Protein AF-A0A5E4L2K0-F1 (afdb_monomer_lite)

pLDDT: mean 76.7, std 15.75, range [45.72, 93.69]

Radius of gyration: 22.06 Å; chains: 1; bounding box: 38×17×80 Å

Foldseek 3Di:
DDDDDPPVDDDDPPDQDWDWDAAPQPRDTDTDGPVPDDPHDHPDVVSVVVVVPDPPPDDPD

Secondary structure (DSSP, 8-state):
-----------PPP---EEEEE-TTT--EEEEEGGG--SS--SSHHHHHHHHHS-TT----

Structure (mmCIF, N/CA/C/O backbone):
data_AF-A0A5E4L2K0-F1
#
_entry.id   AF-A0A5E4L2K0-F1
#
loop_
_atom_site.group_PDB
_atom_site.id
_atom_site.type_symbol
_atom_site.label_atom_id
_atom_site.label_alt_id
_atom_site.label_comp_id
_atom_site.label_asym_id
_atom_site.label_entity_id
_atom_site.label_seq_id
_atom_site.pdbx_PDB_ins_code
_atom_site.Cartn_x
_atom_site.Cartn_y
_atom_site.Cartn_z
_atom_site.occupancy
_atom_site.B_iso_or_equiv
_atom_site.auth_seq_id
_atom_site.auth_comp_id
_atom_site.auth_asym_id
_atom_site.auth_atom_id
_atom_site.pdbx_PDB_model_num
ATOM 1 N N . MET A 1 1 ? 25.839 7.365 -53.545 1.00 45.72 1 MET A N 1
ATOM 2 C CA . MET A 1 1 ? 25.711 6.153 -52.707 1.00 45.72 1 MET A CA 1
ATOM 3 C C . MET A 1 1 ? 25.161 6.587 -51.350 1.00 45.72 1 MET A C 1
ATOM 5 O O . MET A 1 1 ? 25.622 7.602 -50.846 1.00 45.72 1 MET A O 1
ATOM 9 N N . ALA A 1 2 ? 24.113 5.910 -50.859 1.00 54.78 2 ALA A N 1
ATOM 10 C CA . ALA A 1 2 ? 23.429 6.131 -49.569 1.00 54.78 2 ALA A CA 1
ATOM 11 C C . ALA A 1 2 ? 24.425 6.064 -48.381 1.00 54.78 2 ALA A C 1
ATOM 13 O O . ALA A 1 2 ? 25.497 5.499 -48.553 1.00 54.78 2 ALA A O 1
ATOM 14 N N . ASN A 1 3 ? 24.212 6.579 -47.166 1.00 53.53 3 ASN A N 1
ATOM 15 C CA . ASN A 1 3 ? 23.040 6.567 -46.280 1.00 53.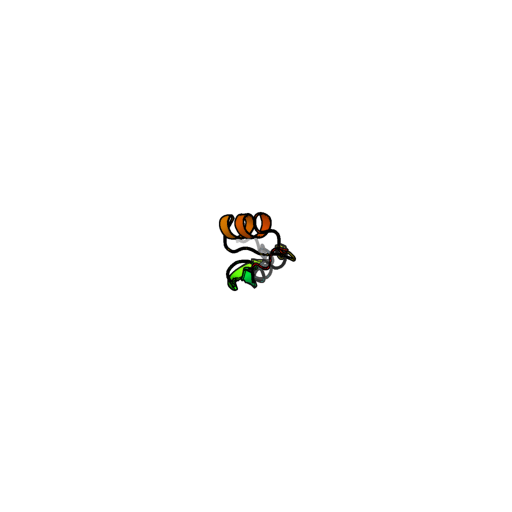53 3 ASN A CA 1
ATOM 16 C C . ASN A 1 3 ? 23.470 7.377 -45.019 1.00 53.53 3 ASN A C 1
ATOM 18 O O . ASN A 1 3 ? 24.548 7.112 -44.495 1.00 53.53 3 ASN A O 1
ATOM 22 N N . ARG A 1 4 ? 22.889 8.533 -44.676 1.00 60.62 4 ARG A N 1
ATOM 23 C CA . ARG A 1 4 ? 21.755 8.735 -43.749 1.00 60.62 4 ARG A CA 1
ATOM 24 C C . ARG A 1 4 ? 21.869 8.037 -42.370 1.00 60.62 4 ARG A C 1
ATOM 26 O O . ARG A 1 4 ? 21.948 6.821 -42.268 1.00 60.62 4 ARG A O 1
ATOM 33 N N . ASP A 1 5 ? 21.807 8.888 -41.339 1.00 65.56 5 ASP A N 1
ATOM 34 C CA . ASP A 1 5 ? 21.178 8.676 -40.028 1.00 65.56 5 ASP A CA 1
ATOM 35 C C . ASP A 1 5 ? 21.827 7.719 -39.010 1.00 65.56 5 ASP A C 1
ATOM 37 O O . ASP A 1 5 ? 21.387 6.592 -38.804 1.00 65.56 5 ASP A O 1
ATOM 41 N N . ASN A 1 6 ? 22.759 8.247 -38.205 1.00 63.41 6 ASN A N 1
ATOM 42 C CA . ASN A 1 6 ? 23.036 7.703 -36.870 1.00 63.41 6 ASN A CA 1
ATOM 43 C C . ASN A 1 6 ? 22.202 8.448 -35.819 1.00 63.41 6 ASN A C 1
ATOM 45 O O . ASN A 1 6 ? 22.710 9.217 -35.003 1.00 63.41 6 ASN A O 1
ATOM 49 N N . HIS A 1 7 ? 20.891 8.207 -35.845 1.00 58.84 7 HIS A N 1
ATOM 50 C CA . HIS A 1 7 ? 19.989 8.550 -34.750 1.00 58.84 7 HIS A CA 1
ATOM 51 C C . HIS A 1 7 ? 20.330 7.624 -33.571 1.00 58.84 7 HIS A C 1
ATOM 53 O O . HIS A 1 7 ? 19.785 6.524 -33.452 1.00 58.84 7 HIS A O 1
ATOM 59 N N . LYS A 1 8 ? 21.276 8.034 -32.714 1.00 59.12 8 LYS A N 1
ATOM 60 C CA . LYS A 1 8 ? 21.583 7.334 -31.458 1.00 59.12 8 LYS A CA 1
ATOM 61 C C . LYS A 1 8 ? 20.382 7.528 -30.532 1.00 59.12 8 LYS A C 1
ATOM 63 O O . LYS A 1 8 ? 20.256 8.523 -29.825 1.00 59.12 8 LYS A O 1
ATOM 68 N N . ARG A 1 9 ? 19.418 6.624 -30.691 1.00 57.72 9 ARG A N 1
ATOM 69 C CA . ARG A 1 9 ? 18.115 6.629 -30.041 1.00 57.72 9 ARG A CA 1
ATOM 70 C C . ARG A 1 9 ? 18.336 6.493 -28.534 1.00 57.72 9 ARG A C 1
ATOM 72 O O . ARG A 1 9 ? 18.790 5.454 -28.077 1.00 57.72 9 ARG A O 1
ATOM 79 N N . SER A 1 10 ? 18.055 7.599 -27.851 1.00 55.97 10 SER A N 1
ATOM 80 C CA . SER A 1 10 ? 17.397 7.698 -26.550 1.00 55.97 10 SER A CA 1
ATOM 81 C C . SER A 1 10 ? 17.995 6.872 -25.415 1.00 55.97 10 SER A C 1
ATOM 83 O O . SER A 1 10 ? 17.911 5.647 -25.410 1.00 55.97 10 SER A O 1
ATOM 85 N N . GLY A 1 11 ? 18.519 7.570 -24.403 1.00 56.50 11 GLY A N 1
ATOM 86 C CA . GLY A 1 11 ? 18.778 6.975 -23.099 1.00 56.50 11 GLY A 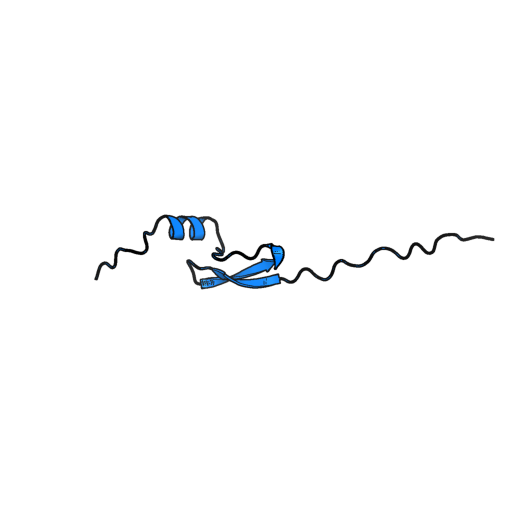CA 1
ATOM 87 C C . GLY A 1 11 ? 17.572 6.152 -22.658 1.00 56.50 11 GLY A C 1
ATOM 88 O O . GLY A 1 11 ? 16.453 6.663 -22.620 1.00 56.50 11 GLY A O 1
ATOM 89 N N . LEU A 1 12 ? 17.805 4.869 -22.381 1.00 56.22 12 LEU A N 1
ATOM 90 C CA . LEU A 1 12 ? 16.870 4.085 -21.594 1.00 56.22 12 LEU A CA 1
ATOM 91 C C . LEU A 1 12 ? 16.731 4.836 -20.264 1.00 56.22 12 LEU A C 1
ATOM 93 O O . LEU A 1 12 ? 17.746 4.973 -19.572 1.00 56.22 12 LEU A O 1
ATOM 97 N N . PRO A 1 13 ? 15.547 5.363 -19.902 1.00 56.75 13 PRO A N 1
ATOM 98 C CA . PRO A 1 13 ? 15.348 5.790 -18.531 1.00 56.75 13 PRO A CA 1
ATOM 99 C C . PRO A 1 13 ? 15.626 4.567 -17.660 1.00 56.75 13 PRO A C 1
ATOM 101 O O . PRO A 1 13 ? 15.153 3.465 -17.957 1.00 56.75 13 PRO A O 1
ATOM 104 N N . ALA A 1 14 ? 16.506 4.761 -16.679 1.00 60.97 14 ALA A N 1
ATOM 105 C CA . ALA A 1 14 ? 16.949 3.722 -15.775 1.00 60.97 14 ALA A CA 1
ATOM 106 C C . ALA A 1 14 ? 15.730 2.952 -15.265 1.00 60.97 14 ALA A C 1
ATOM 108 O O . ALA A 1 14 ? 14.729 3.545 -14.870 1.00 60.97 14 ALA A O 1
ATOM 109 N N . LEU A 1 15 ? 15.841 1.632 -15.377 1.00 58.25 15 LEU A N 1
ATOM 110 C CA . LEU A 1 15 ? 14.928 0.617 -14.882 1.00 58.25 15 LEU A CA 1
ATOM 111 C C . LEU A 1 15 ? 14.286 1.112 -13.580 1.00 58.25 15 LEU A C 1
ATOM 113 O O . LEU A 1 15 ? 14.982 1.244 -12.577 1.00 58.25 15 LEU A O 1
ATOM 117 N N . SER A 1 16 ? 13.006 1.483 -13.646 1.00 64.12 16 SER A N 1
ATOM 118 C CA . SER A 1 16 ? 12.267 2.084 -12.540 1.00 64.12 16 SER A CA 1
ATOM 119 C C . SER A 1 16 ? 12.440 1.204 -11.307 1.00 64.12 16 SER A C 1
ATOM 121 O O . SER A 1 16 ? 11.987 0.058 -11.292 1.00 64.12 16 SER A O 1
ATOM 123 N N . SER A 1 17 ? 13.152 1.717 -10.306 1.00 80.31 17 SER A N 1
ATOM 124 C CA . SER A 1 17 ? 13.435 1.043 -9.045 1.00 80.31 17 SER A CA 1
ATOM 125 C C . SER A 1 17 ? 12.109 0.730 -8.356 1.00 80.31 17 SER A C 1
ATOM 127 O O . SER A 1 17 ? 11.414 1.615 -7.856 1.00 80.31 17 SER A O 1
ATOM 129 N N . LEU A 1 18 ? 11.718 -0.545 -8.378 1.00 86.06 18 LEU A N 1
ATOM 130 C CA . LEU A 1 18 ? 10.618 -1.046 -7.565 1.00 86.06 18 LEU A CA 1
ATOM 131 C C . LEU A 1 18 ? 11.169 -1.363 -6.177 1.00 86.06 18 LEU A C 1
ATOM 133 O O . LEU A 1 18 ? 12.106 -2.148 -6.037 1.00 86.06 18 LEU A O 1
ATOM 137 N N . LEU A 1 19 ? 10.576 -0.756 -5.160 1.00 89.56 19 LEU A N 1
ATOM 138 C CA . LEU A 1 19 ? 10.854 -1.017 -3.759 1.00 89.56 19 LEU A CA 1
ATOM 139 C C . LEU A 1 19 ? 9.822 -1.995 -3.207 1.00 89.56 19 LEU A C 1
ATOM 141 O O . LEU A 1 19 ? 8.618 -1.850 -3.434 1.00 89.56 19 LEU A O 1
ATOM 145 N N . GLU A 1 20 ? 10.308 -2.989 -2.469 1.00 91.44 20 GLU A N 1
ATOM 146 C CA . GLU A 1 20 ? 9.466 -3.904 -1.708 1.00 91.44 20 GLU A CA 1
ATOM 147 C C . GLU A 1 20 ? 9.084 -3.254 -0.376 1.00 91.44 20 GLU A C 1
ATOM 149 O O . GLU A 1 20 ? 9.935 -2.871 0.426 1.00 91.44 20 GLU A O 1
ATOM 154 N N . ILE A 1 21 ? 7.784 -3.113 -0.147 1.00 91.38 21 ILE A N 1
ATOM 155 C CA . ILE A 1 21 ? 7.201 -2.525 1.058 1.00 91.38 21 ILE A CA 1
ATOM 156 C C . ILE A 1 21 ? 6.165 -3.511 1.595 1.00 91.38 21 ILE A C 1
ATOM 158 O O . ILE A 1 21 ? 5.626 -4.328 0.856 1.00 91.38 21 ILE A O 1
ATOM 162 N N . LYS A 1 22 ? 5.866 -3.462 2.893 1.00 93.69 22 LYS A N 1
ATOM 163 C CA . LYS A 1 22 ? 4.799 -4.272 3.491 1.00 93.69 22 LYS A CA 1
ATOM 164 C C . LYS A 1 22 ? 3.533 -3.448 3.664 1.00 93.69 22 LYS A C 1
AT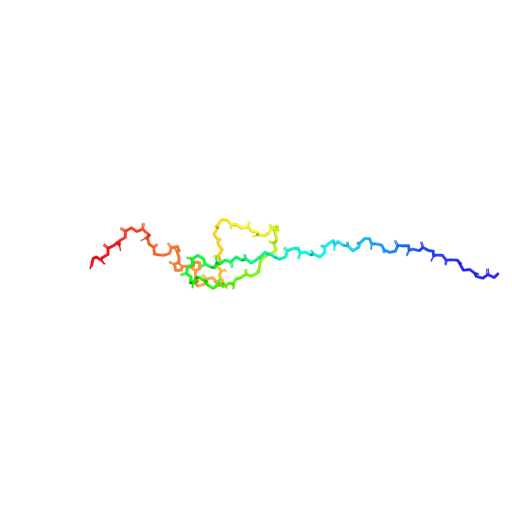OM 166 O O . LYS A 1 22 ? 3.580 -2.281 4.042 1.00 93.69 22 LYS A O 1
ATOM 171 N N . CYS A 1 23 ? 2.386 -4.063 3.403 1.00 92.38 23 CYS A N 1
ATOM 172 C CA . CYS A 1 23 ? 1.095 -3.449 3.657 1.00 92.38 23 CYS A CA 1
ATOM 173 C C . CYS A 1 23 ? 0.911 -3.216 5.159 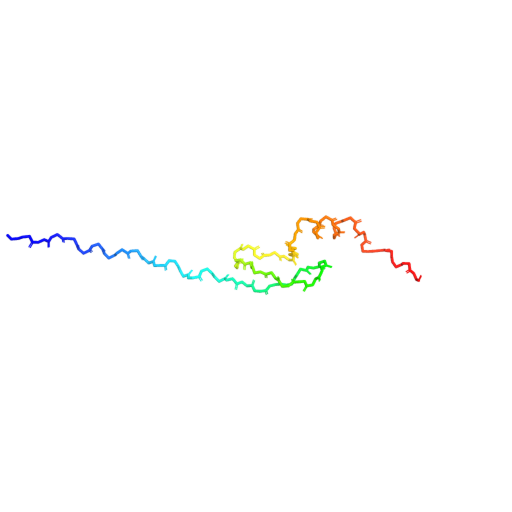1.00 92.38 23 CYS A C 1
ATOM 175 O O . CYS A 1 23 ? 0.925 -4.167 5.937 1.00 92.38 23 CYS A O 1
ATOM 177 N N . GLU A 1 24 ? 0.614 -1.980 5.545 1.00 90.31 24 GLU A N 1
ATOM 178 C CA . GLU A 1 24 ? 0.451 -1.587 6.952 1.00 90.31 24 GLU A CA 1
ATOM 179 C C . GLU A 1 24 ? -0.735 -2.289 7.650 1.00 90.31 24 GLU A C 1
ATOM 181 O O . GLU A 1 24 ? -0.787 -2.396 8.870 1.00 90.31 24 GLU A O 1
ATOM 186 N N . ASN A 1 25 ? -1.713 -2.779 6.878 1.00 89.94 25 ASN A N 1
ATOM 187 C CA . ASN A 1 25 ? -2.898 -3.443 7.424 1.00 89.94 25 ASN A CA 1
ATOM 188 C C . ASN A 1 25 ? -2.748 -4.969 7.540 1.00 89.94 25 ASN A C 1
ATOM 190 O O . ASN A 1 25 ? -3.153 -5.552 8.538 1.00 89.94 25 ASN A O 1
ATOM 194 N N . CYS A 1 26 ? -2.218 -5.635 6.508 1.00 90.19 26 CYS A N 1
ATOM 195 C CA . CYS A 1 26 ? -2.182 -7.105 6.445 1.00 90.19 26 CYS A CA 1
ATOM 196 C C . CYS A 1 26 ? -0.771 -7.706 6.407 1.00 90.19 26 CYS A C 1
ATOM 198 O O . CYS A 1 26 ? -0.638 -8.926 6.391 1.00 90.19 26 CYS A O 1
ATOM 200 N N . GLY A 1 27 ? 0.273 -6.878 6.334 1.00 90.38 27 GLY A N 1
ATOM 201 C CA . GLY A 1 27 ? 1.672 -7.311 6.308 1.00 90.38 27 GLY A CA 1
ATOM 202 C C . GLY A 1 27 ? 2.160 -7.921 4.990 1.00 90.38 27 GLY A C 1
ATOM 203 O O . GLY A 1 27 ? 3.329 -8.285 4.910 1.00 90.38 27 GLY A O 1
ATOM 204 N N . ARG A 1 28 ? 1.308 -8.034 3.958 1.00 92.38 28 ARG A N 1
ATOM 205 C CA . ARG A 1 28 ? 1.699 -8.573 2.640 1.00 92.38 28 ARG A CA 1
ATOM 206 C C . ARG A 1 28 ? 2.728 -7.690 1.942 1.00 92.38 28 ARG A C 1
ATOM 208 O O . ARG A 1 28 ? 2.618 -6.467 2.009 1.00 92.38 28 ARG A O 1
ATOM 215 N N . GLU A 1 29 ? 3.651 -8.315 1.222 1.00 93.38 29 GLU A N 1
ATOM 216 C CA . GLU A 1 29 ? 4.626 -7.628 0.375 1.00 93.38 29 GLU A CA 1
ATOM 217 C C . GLU A 1 29 ? 3.940 -6.989 -0.837 1.00 93.38 29 GLU A C 1
ATOM 219 O O . GLU A 1 29 ? 3.045 -7.567 -1.460 1.00 93.38 29 GLU A O 1
ATOM 224 N N . ILE A 1 30 ? 4.345 -5.764 -1.143 1.00 92.31 30 ILE A N 1
ATOM 225 C CA . ILE A 1 30 ? 3.880 -4.958 -2.264 1.00 92.31 30 ILE A CA 1
ATOM 226 C C . ILE A 1 30 ? 5.076 -4.265 -2.900 1.00 92.31 30 ILE A C 1
ATOM 228 O O . ILE A 1 30 ? 5.966 -3.775 -2.210 1.00 92.31 30 ILE A O 1
ATOM 232 N N . TYR A 1 31 ? 5.073 -4.209 -4.225 1.00 90.56 31 TYR A N 1
ATOM 233 C CA . TYR A 1 31 ? 6.133 -3.576 -4.995 1.00 90.56 31 TYR A CA 1
ATOM 234 C C . TYR A 1 31 ? 5.638 -2.234 -5.501 1.00 90.56 31 TYR A C 1
ATOM 236 O O . TYR A 1 31 ? 4.607 -2.159 -6.173 1.00 90.56 31 TYR A O 1
ATOM 244 N N . VAL A 1 32 ? 6.359 -1.172 -5.164 1.00 88.00 32 VAL A N 1
ATOM 245 C CA . VAL A 1 32 ? 5.976 0.193 -5.515 1.00 88.00 32 VAL A CA 1
ATOM 246 C C . VAL A 1 32 ? 7.165 0.903 -6.128 1.00 88.00 32 VAL A C 1
ATOM 248 O O . VAL A 1 32 ? 8.287 0.734 -5.665 1.00 88.00 32 VAL A O 1
ATOM 251 N N . GLY A 1 33 ? 6.937 1.691 -7.178 1.00 88.88 33 GLY A N 1
ATOM 252 C CA . GLY A 1 33 ? 7.994 2.539 -7.723 1.00 88.88 33 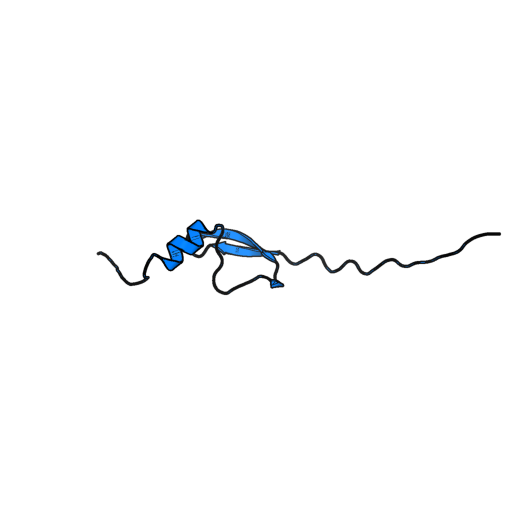GLY A CA 1
ATOM 253 C C . GLY A 1 33 ? 8.487 3.521 -6.663 1.00 88.88 33 GLY A C 1
ATOM 254 O O . GLY A 1 33 ? 7.678 4.027 -5.884 1.00 88.88 33 GLY A O 1
ATOM 255 N N . GLU A 1 34 ? 9.788 3.789 -6.646 1.00 85.94 34 GLU A N 1
ATOM 256 C CA . GLU A 1 34 ? 10.433 4.694 -5.687 1.00 85.94 34 GLU A CA 1
ATOM 257 C C . GLU A 1 34 ? 9.742 6.067 -5.608 1.00 85.94 34 GLU A C 1
ATOM 259 O O . GLU A 1 34 ? 9.448 6.550 -4.515 1.00 85.94 34 GLU A O 1
ATOM 264 N N . ASP A 1 35 ? 9.329 6.616 -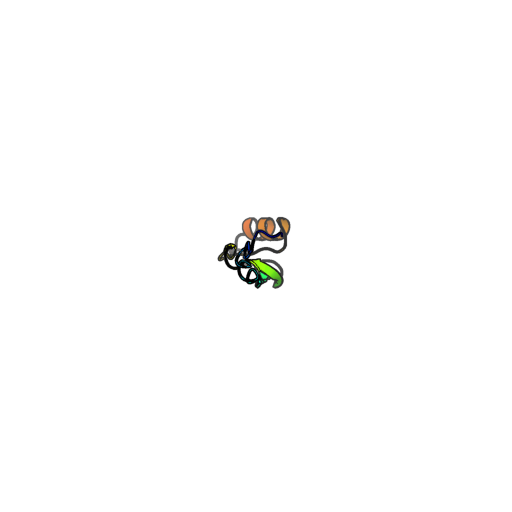6.755 1.00 88.06 35 ASP A N 1
ATOM 265 C CA . ASP A 1 35 ? 8.596 7.890 -6.851 1.00 88.06 35 ASP A CA 1
ATOM 266 C C . ASP A 1 35 ? 7.198 7.865 -6.208 1.00 88.06 35 ASP A C 1
ATOM 268 O O . ASP A 1 35 ? 6.599 8.906 -5.930 1.00 88.06 35 ASP A O 1
ATOM 272 N N . TYR A 1 36 ? 6.644 6.672 -6.001 1.00 84.88 36 TYR A N 1
ATOM 273 C CA . TYR A 1 36 ? 5.294 6.465 -5.487 1.00 84.88 36 TYR A CA 1
ATOM 274 C C . TYR A 1 36 ? 5.284 6.051 -4.019 1.00 84.88 36 TYR A C 1
ATOM 276 O O . TYR A 1 36 ? 4.197 5.903 -3.459 1.00 84.88 36 TYR A O 1
ATOM 284 N N . VAL A 1 37 ? 6.448 5.888 -3.381 1.00 86.19 37 VAL A N 1
ATOM 285 C CA . VAL A 1 37 ? 6.543 5.508 -1.969 1.00 86.19 37 VAL A CA 1
ATOM 286 C C . VAL A 1 37 ? 5.931 6.579 -1.068 1.00 86.19 37 VAL A C 1
ATOM 288 O O . VAL A 1 37 ? 6.176 7.775 -1.195 1.00 86.19 37 VAL A O 1
ATOM 291 N N . ARG A 1 38 ? 5.096 6.128 -0.132 1.00 86.75 38 ARG A N 1
ATOM 292 C CA . ARG A 1 38 ? 4.413 6.949 0.871 1.00 86.75 38 ARG A CA 1
ATOM 293 C C . ARG A 1 38 ? 4.589 6.306 2.236 1.00 86.75 38 ARG A C 1
ATOM 295 O O . ARG A 1 38 ? 4.798 5.101 2.321 1.00 86.75 38 ARG A O 1
ATOM 302 N N . GLU A 1 39 ? 4.423 7.105 3.289 1.00 83.88 39 GLU A N 1
ATOM 303 C CA . GLU A 1 39 ? 4.545 6.654 4.685 1.00 83.88 39 GLU A CA 1
ATOM 304 C C . GLU A 1 39 ? 3.655 5.441 5.000 1.00 83.88 39 GLU A C 1
ATOM 306 O O . GLU A 1 39 ? 4.047 4.568 5.762 1.00 83.88 39 GLU A O 1
ATOM 311 N N . LYS A 1 40 ? 2.461 5.374 4.397 1.00 87.25 40 LYS A N 1
ATOM 312 C CA . LYS A 1 40 ? 1.504 4.280 4.586 1.00 87.25 40 LYS A CA 1
ATOM 313 C C . LYS A 1 40 ? 1.124 3.685 3.241 1.00 87.25 40 LYS A C 1
ATOM 315 O O . LYS A 1 40 ? 0.574 4.380 2.385 1.00 87.25 40 LYS A O 1
ATOM 320 N N . MET A 1 41 ? 1.398 2.396 3.084 1.00 91.56 41 MET A N 1
ATOM 321 C CA . MET A 1 41 ? 1.159 1.647 1.857 1.00 91.56 41 MET A CA 1
ATOM 322 C C . MET A 1 41 ? 0.194 0.482 2.089 1.00 91.56 41 MET A C 1
ATOM 324 O O . MET A 1 41 ? 0.240 -0.204 3.115 1.00 91.56 41 MET A O 1
ATOM 328 N N . PHE A 1 42 ? -0.692 0.248 1.117 1.00 92.44 42 PHE A N 1
ATOM 329 C CA . PHE A 1 42 ? -1.745 -0.761 1.211 1.00 92.44 42 PHE A CA 1
ATOM 330 C C . PHE A 1 42 ? -1.818 -1.598 -0.061 1.00 92.44 42 PHE A C 1
ATOM 332 O O . PHE A 1 42 ? -1.806 -1.064 -1.164 1.00 92.44 42 PHE A O 1
ATOM 339 N N . CYS A 1 43 ? -1.945 -2.917 0.094 1.00 91.50 43 CYS A N 1
ATOM 340 C CA . CYS A 1 43 ? -2.065 -3.837 -1.039 1.00 91.50 43 CYS A CA 1
ATOM 341 C C . CYS A 1 43 ? -3.403 -3.727 -1.778 1.00 91.50 43 CYS A C 1
ATOM 343 O O . CYS A 1 43 ? -3.507 -4.127 -2.932 1.00 91.50 43 CYS A O 1
ATOM 345 N N . THR A 1 44 ? -4.434 -3.205 -1.114 1.00 90.38 44 THR A N 1
ATOM 346 C CA . THR A 1 44 ? -5.780 -3.033 -1.663 1.00 90.38 44 THR A CA 1
ATOM 347 C C . THR A 1 44 ? -6.448 -1.811 -1.042 1.00 90.38 44 THR A C 1
ATOM 349 O O . THR A 1 44 ? -6.149 -1.449 0.100 1.00 90.38 44 THR A O 1
ATOM 352 N N . LEU A 1 45 ? -7.419 -1.230 -1.755 1.00 90.00 45 LEU A N 1
ATOM 353 C CA . LEU A 1 45 ? -8.290 -0.184 -1.205 1.00 90.00 45 LEU A CA 1
ATOM 354 C C . LEU A 1 45 ? -9.036 -0.669 0.047 1.00 90.00 45 LEU A C 1
ATOM 356 O O . LEU A 1 45 ? -9.184 0.088 0.994 1.00 90.00 45 LEU A O 1
ATOM 360 N N . GLY A 1 46 ? -9.402 -1.954 0.116 1.00 91.38 46 GLY A N 1
ATOM 361 C CA . GLY A 1 46 ? -10.015 -2.532 1.315 1.00 91.38 46 GLY A CA 1
ATOM 362 C C . GLY A 1 46 ? -9.097 -2.494 2.543 1.00 91.38 46 GLY A C 1
ATOM 363 O O . GLY A 1 46 ? -9.549 -2.176 3.638 1.00 91.38 46 GLY A O 1
ATOM 364 N N . CYS A 1 47 ? -7.796 -2.758 2.377 1.00 90.06 47 CYS A N 1
ATOM 365 C CA . CYS A 1 47 ? -6.822 -2.613 3.464 1.00 90.06 47 CYS A CA 1
ATOM 366 C C . CYS A 1 47 ? -6.655 -1.156 3.905 1.00 90.06 47 CYS A C 1
ATOM 368 O O . CYS A 1 47 ? -6.512 -0.901 5.098 1.00 90.06 47 CYS A O 1
ATOM 370 N N . MET A 1 48 ? -6.697 -0.217 2.959 1.00 89.56 48 MET A N 1
ATOM 371 C CA . MET A 1 48 ? -6.686 1.214 3.258 1.00 89.56 48 MET A CA 1
ATOM 372 C C . MET A 1 48 ? -7.949 1.629 4.029 1.00 89.56 48 MET A C 1
ATOM 374 O O . MET A 1 48 ? -7.846 2.270 5.072 1.00 89.56 48 MET A O 1
ATOM 378 N N . ASP A 1 49 ? -9.129 1.209 3.572 1.00 90.75 49 ASP A N 1
ATOM 379 C CA . ASP A 1 49 ? -10.409 1.510 4.216 1.00 90.75 49 ASP A CA 1
ATOM 380 C C . ASP A 1 49 ? -10.488 0.944 5.632 1.00 90.75 49 ASP A C 1
ATOM 382 O O . ASP A 1 49 ? -10.925 1.640 6.546 1.00 90.75 49 ASP A O 1
ATOM 386 N N . LEU A 1 50 ? -10.064 -0.306 5.835 1.00 88.12 50 LEU A N 1
ATOM 387 C CA . LEU A 1 50 ? -10.021 -0.928 7.160 1.00 88.12 50 LEU A CA 1
ATOM 388 C C . LEU A 1 50 ? -9.060 -0.184 8.085 1.00 88.12 50 LEU A C 1
ATOM 390 O O . LEU A 1 50 ? -9.415 0.101 9.224 1.00 88.12 50 LEU A O 1
ATOM 394 N N . TYR A 1 51 ? -7.885 0.197 7.585 1.00 85.12 51 TYR A N 1
ATOM 395 C CA . TYR A 1 51 ? -6.918 0.966 8.360 1.00 85.12 51 TYR A CA 1
ATOM 396 C C . TYR A 1 51 ? -7.473 2.327 8.806 1.00 85.12 51 TYR A C 1
ATOM 398 O O . TYR A 1 51 ? -7.245 2.745 9.937 1.00 85.12 51 TYR A O 1
ATOM 406 N N . ILE A 1 52 ? -8.221 3.014 7.937 1.00 84.69 52 ILE A N 1
ATOM 407 C CA . ILE A 1 52 ? -8.853 4.306 8.248 1.00 84.69 52 ILE A CA 1
ATOM 408 C C . ILE A 1 52 ? -10.046 4.127 9.200 1.00 84.69 52 ILE A C 1
ATOM 410 O O . ILE A 1 52 ? -10.263 4.952 10.086 1.00 84.69 52 ILE A O 1
ATOM 414 N N . LYS A 1 53 ? -10.833 3.060 9.021 1.00 82.44 53 LYS A N 1
ATOM 415 C CA . LYS A 1 53 ? -12.051 2.790 9.801 1.00 82.44 53 LYS A CA 1
ATOM 416 C C . LYS A 1 53 ? -11.781 2.211 11.183 1.00 82.44 53 LYS A C 1
ATOM 418 O O . LYS A 1 53 ? -12.657 2.319 12.036 1.00 82.44 53 LYS A O 1
ATOM 423 N N . ILE A 1 54 ? -10.625 1.593 11.416 1.00 69.75 54 ILE A N 1
ATOM 424 C CA . ILE A 1 54 ? -10.241 1.098 12.738 1.00 69.75 54 ILE A CA 1
ATOM 425 C C . ILE A 1 54 ? -9.550 2.244 13.490 1.00 69.75 54 ILE A C 1
ATOM 427 O O . ILE A 1 54 ? -8.377 2.523 13.233 1.00 69.75 54 ILE A O 1
ATOM 431 N N . PRO A 1 55 ? -10.217 2.917 14.449 1.00 60.38 55 PRO A N 1
ATOM 432 C CA . PRO A 1 55 ? -9.516 3.822 15.343 1.00 60.38 55 PRO A CA 1
ATOM 433 C C . PRO A 1 55 ? -8.492 3.007 16.140 1.00 60.38 55 PRO A C 1
ATOM 435 O O . PRO A 1 55 ? -8.861 2.174 16.973 1.00 60.38 55 PRO A O 1
ATOM 438 N N . LYS A 1 56 ? -7.196 3.244 15.893 1.00 59.81 56 LYS A N 1
ATOM 439 C CA . LYS A 1 56 ? -6.096 2.782 16.753 1.00 59.81 56 LYS A CA 1
ATOM 440 C C . LYS A 1 56 ? -6.254 3.449 18.123 1.00 59.81 56 LYS A C 1
ATOM 442 O O . LYS A 1 56 ? -5.705 4.513 18.376 1.00 59.81 56 LYS A O 1
ATOM 447 N N . GLY A 1 57 ? -7.104 2.868 18.964 1.00 56.72 57 GLY A N 1
ATOM 448 C CA . GLY A 1 57 ? -7.482 3.460 20.246 1.00 56.72 57 GLY A CA 1
ATOM 449 C C . GLY A 1 57 ? -8.524 2.695 21.059 1.00 56.72 57 GLY A C 1
ATOM 450 O O . GLY A 1 57 ? -8.949 3.201 22.091 1.00 56.72 57 GLY A O 1
ATOM 451 N N . ARG A 1 58 ? -8.951 1.495 20.650 1.00 51.88 58 ARG A N 1
ATOM 452 C CA . ARG A 1 58 ? -9.726 0.618 21.538 1.00 51.88 58 ARG A CA 1
ATOM 453 C C . ARG A 1 58 ? -9.106 -0.768 21.587 1.00 51.88 58 ARG A C 1
ATOM 455 O O . ARG A 1 58 ? -9.519 -1.681 20.884 1.00 51.88 58 ARG A O 1
ATOM 462 N N . THR A 1 59 ? -8.099 -0.891 22.442 1.00 52.59 59 THR A N 1
ATOM 463 C CA . THR A 1 59 ? -7.866 -2.119 23.200 1.00 52.59 59 THR A CA 1
ATOM 464 C C . THR A 1 59 ? -9.181 -2.503 23.875 1.00 52.59 59 THR A C 1
ATOM 466 O O . THR A 1 59 ? -9.605 -1.842 24.822 1.00 52.59 59 THR A O 1
ATOM 469 N N . PHE A 1 60 ? -9.852 -3.529 23.363 1.00 55.22 60 PHE A N 1
ATOM 470 C CA . PHE A 1 60 ? -10.717 -4.337 24.207 1.00 55.22 60 PHE A CA 1
ATOM 471 C C . PHE A 1 60 ? -9.856 -5.511 24.656 1.00 55.22 60 PHE A C 1
ATOM 473 O O . PHE A 1 60 ? -9.423 -6.321 23.838 1.00 55.22 60 PHE A O 1
ATOM 480 N N . TYR A 1 61 ? -9.498 -5.412 25.934 1.00 51.91 61 TYR A N 1
ATOM 481 C CA . TYR A 1 61 ? -8.844 -6.395 26.785 1.00 51.91 61 TYR A CA 1
ATOM 482 C C . TYR A 1 61 ? -9.412 -7.803 26.602 1.00 51.91 61 TYR A C 1
ATOM 484 O O . TYR A 1 61 ? -10.643 -7.908 26.386 1.00 51.91 61 TYR A O 1
#

Sequence (61 aa):
MANRDNHKRSGLPALSSLLEIKCENCGREIYVGEDYVREKMFCTLGCMDLYIKIPKGRTFY